Protein AF-A0A370DXW9-F1 (afdb_monomer)

InterPro domains:
  IPR027396 DsrEFH-like [G3DSA:3.40.1260.10] (15-146)
  IPR027396 DsrEFH-like [SSF75169] (62-139)
  IPR032836 DsrE2-like family [PF13686] (21-145)

Nearest PDB structures (foldseek):
  3pnx-assembly2_E  TM=8.900E-01  e=2.753E-03  Syntrophomonas wolfei subsp. wolfei str. Goettingen G311
  2qs7-assembly2_D  TM=7.115E-01  e=3.193E-02  Saccharolobus solfataricus P2
  1l1s-assembly1_A  TM=6.918E-01  e=1.943E-01  Methanothermobacter thermautotrophicus
  8uja-assembly1_A  TM=7.351E-01  e=4.794E-01  Sulfurisphaera tokodaii str. 7
  2pd2-assembly1_A  TM=7.363E-01  e=6.205E-01  Sulfurisphaera tokodaii str. 7

Radius of gyration: 18.38 Å; Cα contacts (8 Å, |Δi|>4): 144; chains: 1; bounding box: 37×38×49 Å

Solvent-accessible surface area (backbone atoms only — not comparable to full-atom values): 8955 Å² total; per-residue (Å²): 145,81,74,87,78,80,56,60,62,63,50,53,60,30,99,49,93,76,63,42,60,44,7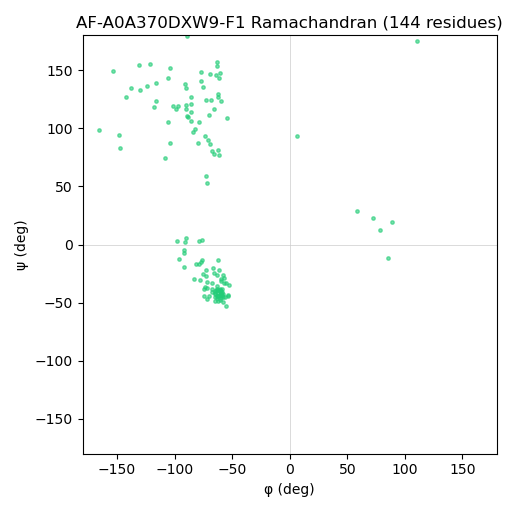6,50,28,66,72,74,85,82,71,44,64,60,79,88,39,66,81,54,79,43,51,48,70,64,76,60,69,80,58,32,69,44,70,49,74,64,54,64,70,55,58,74,68,40,87,61,41,38,61,50,49,29,50,38,50,52,49,42,35,50,77,70,72,46,77,55,69,72,54,51,53,49,52,42,47,74,76,59,36,51,36,58,43,55,38,66,60,44,64,72,70,64,62,63,74,84,51,35,46,87,74,55,73,43,74,39,51,71,69,60,50,51,61,51,51,74,74,42,96,73,84,75,79,85

Foldseek 3Di:
DDDPPPAPAPPQPAPPPPARVLLQFPDRPHWDQCLSPLQPQQAAQDDDPVRRPDRDSDDPVCSVPDPCSRVVSRVRVVSNCVVVVHDDSNVVSVVCLVVPHAYEAAQVVCVVVVDDPNRGDPSHPYHDHPVVVVVVVVVDPDDDHD

Organism: NCBI:txid2200907

Mean predicted aligned error: 8.89 Å

pLDDT: mean 76.49, std 17.25, range [23.09, 91.5]

Sequence (146 aa):
MEHEVSIASLWLQGCGFFGAYGLLKKRLDLQLSGMGNPAMPMKMSYGPEWFREIEWKVPNLVMANVPGFESMATTMMSKTLADKGVAPVSELRKICIEEGARLIACQMTFDLFGWPKSDFIDEISEWAGAATYLAIAQNSKVNLFM

Structure (mmCIF, N/CA/C/O backbone):
data_AF-A0A370DXW9-F1
#
_entry.id   AF-A0A370DXW9-F1
#
loop_
_atom_site.group_PDB
_atom_site.id
_atom_site.type_symbol
_atom_site.label_atom_id
_atom_site.label_alt_id
_atom_site.label_comp_id
_atom_site.label_asym_id
_atom_site.label_entity_id
_atom_site.label_seq_id
_atom_site.pdbx_PDB_ins_code
_atom_site.Cartn_x
_atom_site.Cartn_y
_atom_site.Cartn_z
_atom_site.occupancy
_atom_site.B_iso_or_equiv
_atom_site.auth_seq_id
_atom_site.auth_comp_id
_atom_site.auth_asym_id
_atom_site.auth_atom_id
_atom_site.pdbx_PDB_model_num
ATOM 1 N N . MET A 1 1 ? -12.375 -22.635 23.217 1.00 38.09 1 MET A N 1
ATOM 2 C CA . MET A 1 1 ? -11.053 -22.933 22.627 1.00 38.09 1 MET A CA 1
ATOM 3 C C . MET A 1 1 ? -11.258 -23.388 21.186 1.00 38.09 1 MET A C 1
ATOM 5 O O . MET A 1 1 ? -10.838 -24.465 20.831 1.00 38.09 1 MET A O 1
ATOM 9 N N . GLU A 1 2 ? -11.955 -22.577 20.394 1.00 32.69 2 GLU A N 1
ATOM 10 C CA . GLU A 1 2 ? -12.242 -22.697 18.954 1.00 32.69 2 GLU A CA 1
ATOM 11 C C . GLU A 1 2 ? -12.749 -21.272 18.668 1.00 32.69 2 GLU A C 1
ATOM 13 O O . GLU A 1 2 ? -13.726 -20.852 19.274 1.00 32.69 2 GLU A O 1
ATOM 18 N N . HIS A 1 3 ? -11.984 -20.330 18.138 1.00 35.88 3 HIS A N 1
ATOM 19 C CA . HIS A 1 3 ? -11.369 -20.296 16.830 1.00 35.88 3 HIS A CA 1
ATOM 20 C C . HIS A 1 3 ? -9.982 -19.671 16.968 1.00 35.88 3 HIS A C 1
ATOM 22 O O . HIS A 1 3 ? -9.835 -18.590 17.545 1.00 35.88 3 HIS A O 1
ATOM 28 N N . GLU A 1 4 ? -8.961 -20.361 16.466 1.00 35.41 4 GLU A N 1
ATOM 29 C CA . GLU A 1 4 ? -7.648 -19.768 16.269 1.00 35.41 4 GLU A CA 1
ATOM 30 C C . GLU A 1 4 ? -7.799 -18.518 15.412 1.00 35.41 4 GLU A C 1
ATOM 32 O O . GLU A 1 4 ? -8.093 -18.564 14.221 1.00 35.41 4 GLU A O 1
ATOM 37 N N . VAL A 1 5 ? -7.609 -17.392 16.081 1.00 38.59 5 VAL A N 1
ATOM 38 C CA . VAL A 1 5 ? -7.456 -16.059 15.535 1.00 38.59 5 VAL A CA 1
ATOM 39 C C . VAL A 1 5 ? -6.210 -16.061 14.635 1.00 38.59 5 VAL A C 1
ATOM 41 O O . VAL A 1 5 ? -5.148 -15.571 15.002 1.00 38.59 5 VAL A O 1
A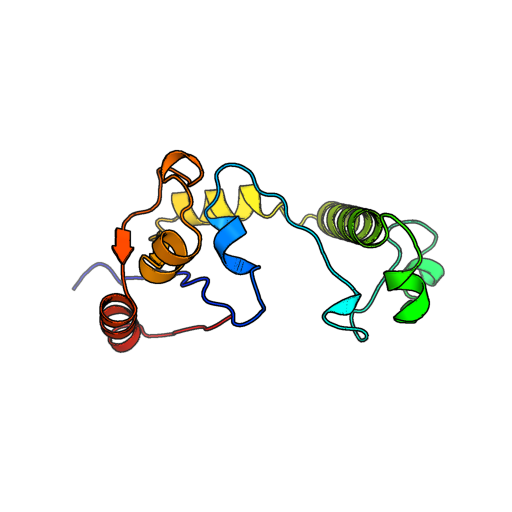TOM 44 N N . SER A 1 6 ? -6.337 -16.610 13.424 1.00 31.09 6 SER A N 1
ATOM 45 C CA . SER A 1 6 ? -5.500 -16.273 12.267 1.00 31.09 6 SER A CA 1
AT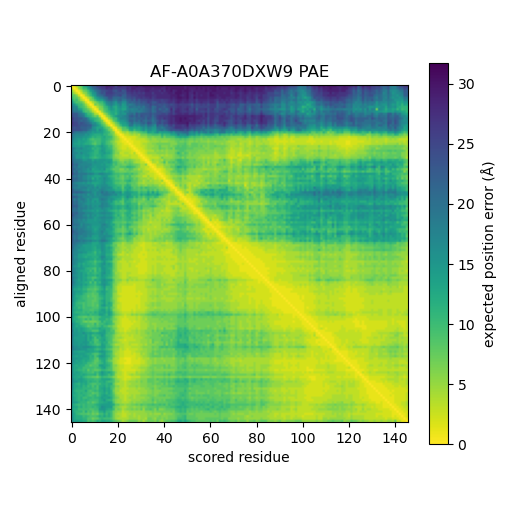OM 46 C C . SER A 1 6 ? -5.896 -14.876 11.780 1.00 31.09 6 SER A C 1
ATOM 48 O O . SER A 1 6 ? -6.259 -14.666 10.627 1.00 31.09 6 SER A O 1
ATOM 50 N N . ILE A 1 7 ? -5.907 -13.898 12.686 1.00 36.72 7 ILE A N 1
ATOM 51 C CA . ILE A 1 7 ? -6.134 -12.507 12.322 1.00 36.72 7 ILE A CA 1
ATOM 52 C C . ILE A 1 7 ? -4.769 -12.002 11.895 1.00 36.72 7 ILE A C 1
ATOM 54 O O . ILE A 1 7 ? -3.949 -11.618 12.725 1.00 36.72 7 ILE A O 1
ATOM 58 N N . ALA A 1 8 ? -4.526 -12.010 10.586 1.00 36.50 8 ALA A N 1
ATOM 59 C CA . ALA A 1 8 ? -3.567 -11.099 9.993 1.00 36.50 8 ALA A CA 1
ATOM 60 C C . ALA A 1 8 ? -4.097 -9.681 10.246 1.00 36.50 8 ALA A C 1
ATOM 62 O O . ALA A 1 8 ? -4.780 -9.087 9.415 1.00 36.50 8 ALA A O 1
ATOM 63 N N . SER A 1 9 ? -3.853 -9.148 11.443 1.00 38.25 9 SER A N 1
ATOM 64 C CA . SER A 1 9 ? -3.975 -7.723 11.698 1.00 38.25 9 SER A CA 1
ATOM 65 C C . SER A 1 9 ? -2.827 -7.083 10.936 1.00 38.25 9 SER A C 1
ATOM 67 O O . SER A 1 9 ? -1.727 -6.934 11.463 1.00 38.25 9 SER A O 1
ATOM 69 N N . LEU A 1 10 ? -3.068 -6.791 9.658 1.00 42.62 10 LEU A N 1
ATOM 70 C CA . LEU A 1 10 ? -2.187 -5.993 8.821 1.00 42.62 10 LEU A CA 1
ATOM 71 C C . LEU A 1 10 ? -2.211 -4.570 9.375 1.00 42.62 10 LEU A C 1
ATOM 73 O O . LEU A 1 10 ? -2.930 -3.693 8.900 1.00 42.62 10 LEU A O 1
ATOM 77 N N . TRP A 1 11 ? -1.428 -4.359 10.430 1.00 42.50 11 TRP A N 1
ATOM 78 C CA . TRP A 1 11 ? -1.003 -3.034 10.830 1.00 42.50 11 TRP A CA 1
ATOM 79 C C . TRP A 1 11 ? -0.013 -2.561 9.782 1.00 42.50 11 TRP A C 1
ATOM 81 O O . TRP A 1 11 ? 1.189 -2.787 9.854 1.00 42.50 11 TRP A O 1
ATOM 91 N N . LEU A 1 12 ? -0.568 -1.910 8.770 1.00 41.72 12 LEU A N 1
ATOM 92 C CA . LEU A 1 12 ? 0.142 -1.163 7.747 1.00 41.72 12 LEU A CA 1
ATOM 93 C C . LEU A 1 12 ? 0.694 0.138 8.356 1.00 41.72 12 LEU A C 1
ATOM 95 O O . LEU A 1 12 ? 0.350 1.244 7.946 1.00 41.72 12 LEU A O 1
ATOM 99 N N . GLN A 1 13 ? 1.525 -0.000 9.388 1.00 31.30 13 GLN A N 1
ATOM 100 C CA . GLN A 1 13 ? 2.441 1.035 9.837 1.00 31.30 13 GLN A CA 1
ATOM 101 C C . GLN A 1 13 ? 3.826 0.634 9.354 1.00 31.30 13 GLN A C 1
ATOM 103 O O . GLN A 1 13 ? 4.572 -0.031 10.057 1.00 31.30 13 GLN A O 1
ATOM 108 N N . GLY A 1 14 ? 4.144 1.045 8.135 1.00 27.70 14 GLY A N 1
ATOM 109 C CA . GLY A 1 14 ? 5.507 1.072 7.639 1.00 27.70 14 GLY A CA 1
ATOM 110 C C . GLY A 1 14 ? 6.053 2.466 7.805 1.00 27.70 14 GLY A C 1
ATOM 111 O O . GLY A 1 14 ? 5.524 3.419 7.224 1.00 27.70 14 GLY A O 1
ATOM 112 N N . CYS A 1 15 ? 7.120 2.600 8.589 1.00 23.09 15 CYS A N 1
ATOM 113 C CA . CYS A 1 15 ? 7.998 3.763 8.541 1.00 23.09 15 CYS A CA 1
ATOM 114 C C . CYS A 1 15 ? 8.718 3.794 7.185 1.00 23.09 15 CYS A C 1
ATOM 116 O O . CYS A 1 15 ? 9.888 3.458 7.054 1.00 23.09 15 CYS A O 1
ATOM 118 N N . GLY A 1 16 ? 7.978 4.238 6.181 1.00 24.97 16 GLY A N 1
ATOM 119 C CA . GLY A 1 16 ? 8.434 4.739 4.902 1.00 24.97 16 GLY A CA 1
ATOM 120 C C . GLY A 1 16 ? 7.416 5.798 4.521 1.00 24.97 16 GLY A C 1
ATOM 121 O O . GLY A 1 16 ? 6.412 5.477 3.896 1.00 24.97 16 GLY A O 1
ATOM 122 N N . PHE A 1 17 ? 7.606 7.005 5.063 1.00 28.03 17 PHE A N 1
ATOM 123 C CA . PHE A 1 17 ? 6.926 8.263 4.725 1.00 28.03 17 PHE A CA 1
ATOM 124 C C . PHE A 1 17 ? 5.765 8.072 3.707 1.00 28.03 17 PHE A C 1
ATOM 126 O O . PHE A 1 17 ? 5.998 8.057 2.505 1.00 28.03 17 PHE A O 1
ATOM 133 N N . PHE A 1 18 ? 4.526 7.897 4.196 1.00 31.62 18 PHE A N 1
ATOM 134 C CA . PHE A 1 18 ? 3.243 7.855 3.448 1.00 31.62 18 PHE A CA 1
ATOM 135 C C . PHE A 1 18 ? 2.719 6.547 2.800 1.00 31.62 18 PHE A C 1
ATOM 137 O O . PHE A 1 18 ? 1.537 6.518 2.451 1.00 31.62 18 PHE A O 1
ATOM 144 N N . GLY A 1 19 ? 3.474 5.450 2.676 1.00 40.22 19 GLY A N 1
ATOM 145 C CA . GLY A 1 19 ? 3.087 4.352 1.758 1.00 40.22 19 GLY A CA 1
ATOM 146 C C . GLY A 1 19 ? 1.884 3.465 2.141 1.00 40.22 19 GLY A C 1
ATOM 147 O O . GLY A 1 19 ? 1.099 3.069 1.281 1.00 40.22 19 GLY A O 1
ATOM 148 N N . ALA A 1 20 ? 1.703 3.140 3.421 1.00 52.50 20 ALA A N 1
ATOM 149 C CA . ALA A 1 20 ? 0.847 2.013 3.814 1.00 52.50 20 ALA A CA 1
ATOM 150 C C . ALA A 1 20 ? -0.635 2.394 4.083 1.00 52.50 20 ALA A C 1
ATOM 152 O O . ALA A 1 20 ? -1.533 1.561 3.968 1.00 52.50 20 ALA A O 1
ATOM 153 N N . TYR A 1 21 ? -0.928 3.680 4.328 1.00 59.59 21 TYR A N 1
ATOM 154 C CA . TYR A 1 21 ? -2.298 4.202 4.504 1.00 59.59 21 TYR A CA 1
ATOM 155 C C . TYR A 1 21 ? -3.095 4.264 3.203 1.00 59.59 21 TYR A C 1
ATOM 157 O O . TYR A 1 21 ? -4.325 4.178 3.225 1.00 59.59 21 TYR A O 1
ATOM 165 N N . GLY A 1 22 ? -2.400 4.401 2.068 1.00 65.75 22 GLY A N 1
ATOM 166 C CA . GLY A 1 22 ? -3.025 4.390 0.748 1.00 65.75 22 GLY A CA 1
ATOM 167 C C . GLY A 1 22 ? -3.855 3.128 0.532 1.00 65.75 22 GLY A C 1
ATOM 168 O O . GLY A 1 22 ? -4.933 3.205 -0.042 1.00 65.75 22 GLY A O 1
ATOM 169 N N . LEU A 1 23 ? -3.430 1.995 1.101 1.00 77.56 23 LEU A N 1
ATOM 170 C CA . LEU A 1 23 ? -4.128 0.715 0.997 1.00 77.56 23 LEU A CA 1
ATOM 171 C C . LEU A 1 23 ? -5.490 0.686 1.694 1.00 77.56 23 LEU A C 1
ATOM 173 O O . LEU A 1 23 ? -6.317 -0.147 1.337 1.00 77.56 23 LEU A O 1
ATOM 177 N N . LEU A 1 24 ? -5.763 1.588 2.638 1.00 85.81 24 LEU A N 1
ATOM 178 C CA . LEU A 1 24 ? -7.075 1.700 3.280 1.00 85.81 24 LEU A CA 1
ATOM 179 C C . LEU A 1 24 ? -8.001 2.699 2.567 1.00 85.81 24 LEU A C 1
ATOM 181 O O . LEU A 1 24 ? -9.184 2.771 2.897 1.00 85.81 24 LEU A O 1
ATOM 185 N N . LYS A 1 25 ? -7.509 3.451 1.573 1.00 87.12 25 LYS A N 1
ATOM 186 C CA . LYS A 1 25 ? -8.339 4.375 0.788 1.00 87.12 25 LYS A CA 1
ATOM 187 C C . LYS A 1 25 ? -9.195 3.642 -0.245 1.00 87.12 25 LYS A C 1
ATOM 189 O O . LYS A 1 25 ? -8.783 2.634 -0.823 1.00 87.12 25 LYS A O 1
ATOM 194 N N . LYS A 1 26 ? -10.379 4.184 -0.545 1.00 88.75 26 LYS A N 1
ATOM 195 C CA . LYS A 1 26 ? -11.262 3.696 -1.620 1.00 88.75 26 LYS A CA 1
ATOM 196 C C . LYS A 1 26 ? -10.568 3.770 -2.980 1.00 88.75 26 LYS A C 1
ATOM 198 O O . LYS A 1 26 ? -10.635 2.820 -3.756 1.00 88.75 26 LYS A O 1
ATOM 203 N N . ARG A 1 27 ? -9.863 4.875 -3.247 1.00 85.69 27 ARG A N 1
ATOM 204 C CA . ARG A 1 27 ? -9.032 5.054 -4.446 1.00 85.69 27 ARG A CA 1
ATOM 205 C C . ARG A 1 27 ? -7.569 4.768 -4.117 1.00 85.69 27 ARG A C 1
ATOM 207 O O . ARG A 1 27 ? -6.971 5.482 -3.317 1.00 85.69 27 ARG A O 1
ATOM 214 N N . LEU A 1 28 ? -7.021 3.731 -4.746 1.00 83.69 28 LEU A N 1
ATOM 215 C CA . LEU A 1 28 ? -5.612 3.359 -4.649 1.00 83.69 28 LEU A CA 1
ATOM 216 C C . LEU A 1 28 ? -4.817 4.107 -5.726 1.00 83.69 28 LEU A C 1
ATOM 218 O O . LEU A 1 28 ? -4.955 3.796 -6.905 1.00 83.69 28 LEU A O 1
ATOM 222 N N . ASP A 1 29 ? -3.997 5.072 -5.317 1.00 81.75 29 ASP A N 1
ATOM 223 C CA . ASP A 1 29 ? -3.008 5.733 -6.179 1.00 81.75 29 ASP A CA 1
ATOM 224 C C . ASP A 1 29 ? -1.607 5.273 -5.759 1.00 81.75 29 ASP A C 1
ATOM 226 O O . ASP A 1 29 ? -0.897 5.938 -5.006 1.00 81.75 29 ASP A O 1
ATOM 230 N N . LEU A 1 30 ? -1.281 4.032 -6.127 1.00 83.44 30 LEU A N 1
ATOM 231 C CA . LEU A 1 30 ? -0.028 3.386 -5.749 1.00 83.44 30 LEU A CA 1
ATOM 232 C C . LEU A 1 30 ? 1.022 3.681 -6.813 1.00 83.44 30 LEU A C 1
ATOM 234 O O . LEU A 1 30 ? 0.887 3.240 -7.953 1.00 83.44 30 LEU A O 1
ATOM 238 N N . GLN A 1 31 ? 2.077 4.389 -6.420 1.00 82.25 31 GLN A N 1
ATOM 239 C CA . GLN A 1 31 ? 3.226 4.651 -7.275 1.00 82.25 31 GLN A CA 1
ATOM 240 C C . GLN A 1 31 ? 4.483 4.007 -6.702 1.00 82.25 31 GLN A C 1
ATOM 242 O O . GLN A 1 31 ? 4.737 4.026 -5.498 1.00 82.25 31 GLN A O 1
ATOM 247 N N . LEU A 1 32 ? 5.272 3.427 -7.596 1.00 80.62 32 LEU A N 1
ATOM 248 C CA . LEU A 1 32 ? 6.598 2.916 -7.314 1.00 80.62 32 LEU A CA 1
ATOM 249 C C . LEU A 1 32 ? 7.589 4.070 -7.466 1.00 80.62 32 LEU A C 1
ATOM 251 O O . LEU A 1 32 ? 7.683 4.631 -8.556 1.00 80.62 32 LEU A O 1
ATOM 255 N N . SER A 1 33 ? 8.325 4.390 -6.396 1.00 79.44 33 SER A N 1
ATOM 256 C CA . SER A 1 33 ? 9.440 5.334 -6.476 1.00 79.44 33 SER A CA 1
ATOM 257 C C . SER A 1 33 ? 10.787 4.625 -6.522 1.00 79.44 33 SER A C 1
ATOM 259 O O . SER A 1 33 ? 11.165 3.944 -5.566 1.00 79.44 33 SER A O 1
ATOM 261 N N . GLY A 1 34 ? 11.536 4.825 -7.607 1.00 74.19 34 GLY A N 1
ATOM 262 C CA . GLY A 1 34 ? 12.922 4.353 -7.717 1.00 74.19 34 GLY A CA 1
ATOM 263 C C . GLY A 1 34 ? 13.905 5.163 -6.860 1.00 74.19 34 GLY A C 1
ATOM 264 O O . GLY A 1 34 ? 14.960 4.660 -6.477 1.00 74.19 34 GLY A O 1
ATOM 265 N N . MET A 1 35 ? 13.553 6.401 -6.494 1.00 77.12 35 MET A N 1
ATOM 266 C CA . MET A 1 35 ? 14.411 7.268 -5.674 1.00 77.12 35 MET A CA 1
ATOM 267 C C . MET A 1 35 ? 14.509 6.823 -4.213 1.00 77.12 35 MET A C 1
ATOM 269 O O . MET A 1 35 ? 15.553 7.009 -3.588 1.00 77.12 35 MET A O 1
ATOM 273 N N . GLY A 1 36 ? 13.444 6.225 -3.667 1.00 72.56 36 GLY A N 1
ATOM 274 C CA . GLY A 1 36 ? 13.431 5.726 -2.288 1.00 72.56 36 GLY A CA 1
ATOM 275 C C . GLY A 1 36 ? 14.401 4.563 -2.057 1.00 72.56 36 GLY A C 1
ATOM 276 O O . GLY A 1 36 ? 14.859 4.355 -0.936 1.00 72.56 36 GLY A O 1
ATOM 277 N N . ASN A 1 37 ? 14.747 3.828 -3.120 1.00 78.81 37 ASN A N 1
ATOM 278 C CA . ASN A 1 37 ? 15.736 2.760 -3.089 1.00 78.81 37 ASN A CA 1
ATOM 279 C C . ASN A 1 37 ? 16.475 2.664 -4.440 1.00 78.81 37 ASN A C 1
ATOM 281 O O . ASN A 1 37 ? 16.031 1.933 -5.326 1.00 78.81 37 ASN A O 1
ATOM 285 N N . PRO A 1 38 ? 17.644 3.317 -4.589 1.00 74.00 38 PRO A N 1
ATOM 286 C CA . PRO A 1 38 ? 18.440 3.269 -5.822 1.00 74.00 38 PRO A CA 1
ATOM 287 C C . PRO A 1 38 ? 18.957 1.870 -6.201 1.00 74.00 38 PRO A C 1
ATOM 289 O O . PRO A 1 38 ? 19.447 1.674 -7.312 1.00 74.00 38 PRO A O 1
ATOM 292 N N . ALA A 1 39 ? 18.884 0.898 -5.285 1.00 75.19 39 ALA A N 1
ATOM 293 C CA . ALA A 1 39 ? 19.221 -0.499 -5.546 1.00 75.19 39 ALA A CA 1
ATOM 294 C C . ALA A 1 39 ? 18.015 -1.324 -6.031 1.00 75.19 39 ALA A C 1
ATOM 296 O O . ALA A 1 39 ? 18.132 -2.541 -6.177 1.00 75.19 39 ALA A O 1
ATOM 297 N N . MET A 1 40 ? 16.861 -0.693 -6.270 1.00 79.88 40 MET A N 1
ATOM 298 C CA . MET A 1 40 ? 15.689 -1.370 -6.810 1.00 79.88 40 MET A CA 1
ATOM 299 C C . MET A 1 40 ? 16.029 -1.987 -8.180 1.00 79.88 40 MET A C 1
ATOM 301 O O . MET A 1 40 ? 16.464 -1.268 -9.085 1.00 79.88 40 MET A O 1
ATOM 305 N N . PRO A 1 41 ? 15.841 -3.308 -8.359 1.00 73.19 41 PRO A N 1
ATOM 306 C CA . PRO A 1 41 ? 16.156 -3.975 -9.612 1.00 73.19 41 PRO A CA 1
ATOM 307 C C . PRO A 1 41 ? 15.104 -3.607 -10.660 1.00 73.19 41 PRO A C 1
ATOM 309 O O . PRO A 1 41 ? 14.046 -4.227 -10.764 1.00 73.19 41 PRO A O 1
ATOM 312 N N . MET A 1 42 ? 15.391 -2.570 -11.441 1.00 78.88 42 MET A N 1
ATOM 313 C CA . MET A 1 42 ? 14.536 -2.150 -12.545 1.00 78.88 42 MET A CA 1
ATOM 314 C C . MET A 1 42 ? 14.784 -3.076 -13.735 1.00 78.88 42 MET A C 1
ATOM 316 O O . MET A 1 42 ? 15.824 -3.002 -14.391 1.00 78.88 42 MET A O 1
ATOM 320 N N . LYS A 1 43 ? 13.830 -3.971 -13.994 1.00 81.62 43 LYS A N 1
ATOM 321 C CA . LYS A 1 43 ? 13.836 -4.872 -15.151 1.00 81.62 43 LYS A CA 1
ATOM 322 C C . LYS A 1 43 ? 12.811 -4.409 -16.175 1.00 81.62 43 LYS A C 1
ATOM 324 O O . LYS A 1 43 ? 11.736 -3.925 -15.821 1.00 81.62 43 LYS A O 1
ATOM 329 N N . MET A 1 44 ? 13.145 -4.562 -17.451 1.00 83.75 44 MET A N 1
ATOM 330 C CA . MET A 1 44 ? 12.228 -4.222 -18.536 1.00 83.75 44 MET A CA 1
ATOM 331 C C . MET A 1 44 ? 11.146 -5.298 -18.664 1.00 83.75 44 MET A C 1
ATOM 333 O O . MET A 1 44 ? 11.437 -6.491 -18.650 1.00 83.75 44 MET A O 1
ATOM 337 N N . SER A 1 45 ? 9.890 -4.881 -18.822 1.00 78.06 45 SER A N 1
ATOM 338 C CA . SER A 1 45 ? 8.747 -5.795 -18.984 1.00 78.06 45 SER A CA 1
ATOM 339 C C . SER A 1 45 ? 8.584 -6.311 -20.422 1.00 78.06 45 SER A C 1
ATOM 341 O O . SER A 1 45 ? 7.924 -7.318 -20.679 1.00 78.06 45 SER A O 1
ATOM 343 N N . TYR A 1 46 ? 9.221 -5.666 -21.397 1.00 81.06 46 TYR A N 1
ATOM 344 C CA . TYR A 1 46 ? 9.128 -5.991 -22.820 1.00 81.06 46 TYR A CA 1
ATOM 345 C C . TYR A 1 46 ? 10.505 -6.317 -23.408 1.00 81.06 46 TYR A C 1
ATOM 347 O O . TYR A 1 46 ? 11.525 -5.865 -22.895 1.00 81.06 46 TYR A O 1
ATOM 355 N N . GLY A 1 47 ? 10.524 -7.098 -24.490 1.00 80.94 47 GLY A N 1
ATOM 356 C CA . GLY A 1 47 ? 11.741 -7.468 -25.215 1.00 80.94 47 GLY A CA 1
ATOM 357 C C . GLY A 1 47 ? 12.138 -8.948 -25.085 1.00 80.94 47 GLY A C 1
ATOM 358 O O . GLY A 1 47 ? 11.476 -9.710 -24.376 1.00 80.94 47 GLY A O 1
ATOM 359 N N . PRO A 1 48 ? 13.189 -9.367 -25.814 1.00 83.44 48 PRO A N 1
ATOM 360 C CA . PRO A 1 48 ? 13.754 -10.715 -25.736 1.00 83.44 48 PRO A CA 1
ATOM 361 C C . PRO A 1 48 ? 14.328 -11.003 -24.338 1.00 83.44 48 PRO A C 1
ATOM 363 O O . PRO A 1 48 ? 14.668 -10.081 -23.600 1.00 83.44 48 PRO A O 1
ATOM 366 N N . GLU A 1 49 ? 14.437 -12.280 -23.968 1.00 79.25 49 GLU A N 1
ATOM 367 C CA . GLU A 1 49 ? 14.780 -12.727 -22.604 1.00 79.25 49 GLU A CA 1
ATOM 368 C C . GLU A 1 49 ? 16.075 -12.096 -22.070 1.00 79.25 49 GLU A C 1
ATOM 370 O O . GLU A 1 49 ? 16.070 -11.504 -20.992 1.00 79.25 49 GLU A O 1
ATOM 375 N N . TRP A 1 50 ? 17.121 -12.048 -22.898 1.00 82.62 50 TRP A N 1
ATOM 376 C CA . TRP A 1 50 ? 18.393 -11.398 -22.563 1.00 82.62 50 TRP A CA 1
ATOM 377 C C . TRP A 1 50 ? 18.260 -9.909 -22.192 1.00 82.62 50 TRP A C 1
ATOM 379 O O . TRP A 1 50 ? 19.059 -9.399 -21.417 1.00 82.62 50 TRP A O 1
ATOM 389 N N . PHE A 1 51 ? 17.265 -9.192 -22.729 1.00 82.44 51 PHE A N 1
ATOM 390 C CA . PHE A 1 51 ? 17.044 -7.766 -22.455 1.00 82.44 51 PHE A CA 1
ATOM 391 C C . PHE A 1 51 ? 16.263 -7.542 -21.152 1.00 82.44 51 PHE A C 1
ATOM 393 O O . PHE A 1 51 ? 16.461 -6.541 -20.462 1.00 82.44 51 PHE A O 1
ATOM 400 N N . ARG A 1 52 ? 15.395 -8.494 -20.791 1.00 80.06 52 ARG A N 1
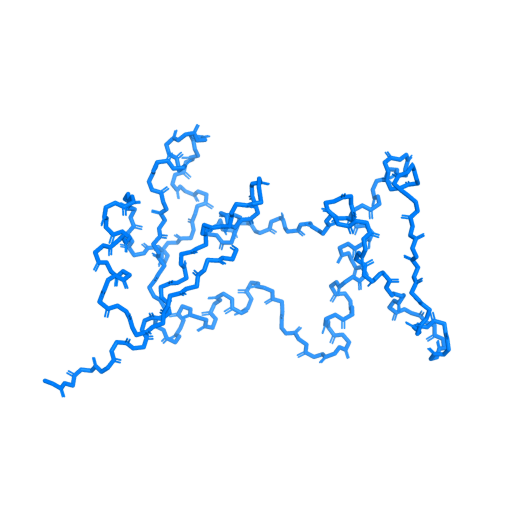ATOM 401 C CA . ARG A 1 52 ? 14.614 -8.485 -19.543 1.00 80.06 52 ARG A CA 1
ATOM 402 C C . ARG A 1 52 ? 15.459 -8.838 -18.319 1.00 80.06 52 ARG A C 1
ATOM 404 O O . ARG A 1 52 ? 15.119 -8.444 -17.205 1.00 80.06 52 ARG A O 1
ATOM 411 N N . GLU A 1 53 ? 16.547 -9.576 -18.519 1.00 79.00 53 GLU A N 1
ATOM 412 C CA . GLU A 1 53 ? 17.466 -9.983 -17.453 1.00 79.00 53 GLU A CA 1
ATOM 413 C C . GLU A 1 53 ? 18.440 -8.882 -17.020 1.00 79.00 53 GLU A C 1
ATOM 415 O O . GLU A 1 53 ? 19.000 -8.962 -15.927 1.00 79.00 53 GLU A O 1
ATOM 420 N N . ILE A 1 54 ? 18.607 -7.829 -17.826 1.00 82.38 54 ILE A N 1
ATOM 421 C CA . ILE A 1 54 ? 19.470 -6.694 -17.489 1.00 82.38 54 ILE A CA 1
ATOM 422 C C . ILE A 1 54 ? 18.861 -5.912 -16.321 1.00 82.38 54 ILE A C 1
ATOM 424 O O . ILE A 1 54 ? 17.727 -5.434 -16.388 1.00 82.38 54 ILE A O 1
ATOM 428 N N . GLU A 1 55 ? 19.646 -5.743 -15.258 1.00 80.19 55 GLU A N 1
ATOM 429 C CA . GLU A 1 55 ? 19.303 -4.883 -14.128 1.00 80.19 55 GLU A CA 1
ATOM 430 C C . GLU A 1 55 ? 19.729 -3.442 -14.413 1.00 80.19 55 GLU A C 1
ATOM 432 O O . GLU A 1 55 ? 20.912 -3.090 -14.372 1.00 80.19 55 GLU A O 1
ATOM 437 N N . TRP A 1 56 ? 18.750 -2.587 -14.700 1.00 77.94 56 TRP A N 1
ATOM 438 C CA . TRP A 1 56 ? 18.992 -1.191 -15.033 1.00 77.94 56 TRP A CA 1
ATOM 439 C C . TRP A 1 56 ? 19.164 -0.365 -13.760 1.00 77.94 56 TRP A C 1
ATOM 441 O O . TRP A 1 56 ? 18.197 0.053 -13.128 1.00 77.94 56 TRP A O 1
ATOM 451 N N . LYS A 1 57 ? 20.411 -0.081 -13.384 1.00 77.38 57 LYS A N 1
ATOM 452 C CA . LYS A 1 57 ? 20.709 0.862 -12.297 1.00 77.38 57 LYS A CA 1
ATOM 453 C C . LYS A 1 57 ? 20.592 2.290 -12.816 1.00 77.38 57 LYS A C 1
ATOM 455 O O . LYS A 1 57 ? 21.565 2.865 -13.301 1.00 77.38 57 LYS A O 1
ATOM 460 N N . VAL A 1 58 ? 19.381 2.840 -12.763 1.00 80.94 58 VAL A N 1
ATOM 461 C CA . VAL A 1 58 ? 19.120 4.213 -13.205 1.00 80.94 58 VAL A CA 1
ATOM 462 C C . VAL A 1 58 ? 19.709 5.193 -12.181 1.00 80.94 58 VAL A C 1
ATOM 464 O O . VAL A 1 58 ? 19.361 5.117 -11.005 1.00 80.94 58 VAL A O 1
ATOM 467 N N . PRO A 1 59 ? 20.594 6.124 -12.583 1.00 81.69 59 PRO A N 1
ATOM 468 C CA . PRO A 1 59 ? 21.121 7.125 -11.663 1.00 81.69 59 PRO A CA 1
ATOM 469 C C . PRO A 1 59 ? 20.010 8.017 -11.101 1.00 81.69 59 PRO A C 1
ATOM 471 O O . PRO A 1 59 ? 19.120 8.438 -11.842 1.00 81.69 59 PRO A O 1
ATOM 474 N N . ASN A 1 60 ? 20.115 8.408 -9.827 1.00 82.94 60 ASN A N 1
ATOM 475 C CA . ASN A 1 60 ? 19.143 9.300 -9.174 1.00 82.94 60 ASN A CA 1
ATOM 476 C C . ASN A 1 60 ? 18.899 10.600 -9.953 1.00 82.94 60 ASN A C 1
ATOM 478 O O . ASN A 1 60 ? 17.775 11.087 -10.002 1.00 82.94 60 ASN A O 1
ATOM 482 N N . LEU A 1 61 ? 19.936 11.138 -10.606 1.00 82.94 61 LEU A N 1
ATOM 483 C CA . LEU A 1 61 ? 19.813 12.332 -11.439 1.00 82.94 61 LEU A CA 1
ATOM 484 C C . LEU A 1 61 ? 18.819 12.126 -12.591 1.00 82.94 61 LEU A C 1
ATOM 486 O O . LEU A 1 61 ? 18.037 13.022 -12.885 1.00 82.94 61 LEU A O 1
ATOM 490 N N . VAL A 1 62 ? 18.817 10.950 -13.218 1.00 82.19 62 VAL A N 1
ATOM 491 C CA . VAL A 1 62 ? 17.882 10.625 -14.303 1.00 82.19 62 VAL A CA 1
ATOM 492 C C . VAL A 1 62 ? 16.470 10.464 -13.747 1.00 82.19 62 VAL A C 1
ATOM 494 O O . VAL A 1 62 ? 15.538 11.038 -14.299 1.00 82.19 62 VAL A O 1
ATOM 497 N N . MET A 1 63 ? 16.314 9.763 -12.620 1.00 81.50 63 MET A N 1
ATOM 498 C CA . MET A 1 63 ? 15.002 9.565 -11.987 1.00 81.50 63 MET A CA 1
ATOM 499 C C . MET A 1 63 ? 14.342 10.889 -11.582 1.00 81.50 63 MET A C 1
ATOM 501 O O . MET A 1 63 ? 13.142 11.059 -11.768 1.00 81.50 63 MET A O 1
ATOM 505 N N . ALA A 1 64 ? 15.130 11.848 -11.087 1.00 81.50 64 ALA A N 1
ATOM 506 C CA . ALA A 1 64 ? 14.630 13.152 -10.656 1.00 81.50 64 ALA A CA 1
ATOM 507 C C . ALA A 1 64 ? 14.342 14.124 -11.814 1.00 81.50 64 ALA A C 1
ATOM 509 O O . ALA A 1 64 ? 13.471 14.980 -11.690 1.00 81.50 64 ALA A O 1
ATOM 510 N N . ASN A 1 65 ? 15.081 14.027 -12.926 1.00 84.44 65 ASN A N 1
ATOM 511 C CA . ASN A 1 65 ? 14.971 14.984 -14.035 1.00 84.44 65 ASN A CA 1
ATOM 512 C C . ASN A 1 65 ? 14.049 14.519 -15.166 1.00 84.44 65 ASN A C 1
ATOM 514 O O . ASN A 1 65 ? 13.715 15.329 -16.026 1.00 84.44 65 ASN A O 1
ATOM 518 N N . VAL A 1 66 ? 13.640 13.247 -15.195 1.00 85.62 66 VAL A N 1
ATOM 519 C CA . VAL A 1 66 ? 12.691 12.732 -16.191 1.00 85.62 66 VAL A CA 1
ATOM 520 C C . VAL A 1 66 ? 11.260 12.895 -15.663 1.00 85.62 66 VAL A C 1
ATOM 522 O O . VAL A 1 66 ? 10.866 12.186 -14.732 1.00 85.62 66 VAL A O 1
ATOM 525 N N . PRO A 1 67 ? 10.440 13.789 -16.251 1.00 83.75 67 PRO A N 1
ATOM 526 C CA . PRO A 1 67 ? 9.056 13.952 -15.826 1.00 83.75 67 PRO A CA 1
ATOM 527 C C . PRO A 1 67 ? 8.272 12.652 -16.045 1.00 83.75 67 PRO A C 1
ATOM 529 O O . PRO A 1 67 ? 8.296 12.083 -17.135 1.00 83.75 67 PRO A O 1
ATOM 532 N N . GLY A 1 68 ? 7.569 12.179 -15.014 1.00 83.81 68 GLY A N 1
ATOM 533 C CA . GLY A 1 68 ? 6.747 10.965 -15.098 1.00 83.81 68 GLY A CA 1
ATOM 534 C C . GLY A 1 68 ? 7.520 9.644 -15.011 1.00 83.81 68 GLY A C 1
ATOM 535 O O . GLY A 1 68 ? 6.936 8.593 -15.281 1.00 83.81 68 GLY A O 1
ATOM 536 N N . PHE A 1 69 ? 8.797 9.671 -14.611 1.00 86.12 69 PHE A N 1
ATOM 537 C CA . PHE A 1 69 ? 9.598 8.459 -14.413 1.00 86.12 69 PHE A CA 1
ATOM 538 C C . PHE A 1 69 ? 8.922 7.451 -13.471 1.00 86.12 69 PHE A C 1
ATOM 540 O O . PHE A 1 69 ? 8.842 6.269 -13.796 1.00 86.12 69 PHE A O 1
ATOM 547 N N . GLU A 1 70 ? 8.355 7.918 -12.360 1.00 85.19 70 GLU A N 1
ATOM 548 C CA . GLU A 1 70 ? 7.697 7.052 -11.373 1.00 85.19 70 GLU A CA 1
ATOM 549 C C . GLU A 1 70 ? 6.414 6.412 -11.924 1.00 85.19 70 GLU A C 1
ATOM 551 O O . GLU A 1 70 ? 6.169 5.222 -11.725 1.00 85.19 70 GLU A O 1
ATOM 556 N N . SER A 1 71 ? 5.623 7.142 -12.718 1.00 86.19 71 SER A N 1
ATOM 557 C CA . SER A 1 71 ? 4.450 6.580 -13.406 1.00 86.19 71 SER A CA 1
ATOM 558 C C . SER A 1 71 ? 4.851 5.515 -14.432 1.00 86.19 71 SER A C 1
ATOM 560 O O . SER A 1 71 ? 4.193 4.477 -14.561 1.00 86.19 71 SER A O 1
ATOM 562 N N . MET A 1 72 ? 5.957 5.743 -15.147 1.00 86.81 72 MET A N 1
ATOM 563 C CA . MET A 1 72 ? 6.519 4.772 -16.084 1.00 86.81 72 MET A CA 1
ATOM 564 C C . MET A 1 72 ? 6.998 3.517 -15.345 1.00 86.81 72 MET A C 1
ATOM 566 O O . MET A 1 72 ? 6.627 2.407 -15.726 1.00 86.81 72 MET A O 1
ATOM 570 N N . ALA A 1 73 ? 7.761 3.681 -14.263 1.00 86.88 73 ALA A N 1
ATOM 571 C CA . ALA A 1 73 ? 8.245 2.582 -13.433 1.00 86.88 73 ALA A CA 1
ATOM 572 C C . ALA A 1 73 ? 7.083 1.769 -12.837 1.00 86.88 73 ALA A C 1
ATOM 574 O O . ALA A 1 73 ? 7.066 0.540 -12.927 1.00 86.88 73 ALA A O 1
ATOM 575 N N . THR A 1 74 ? 6.048 2.452 -12.344 1.00 87.69 74 THR A N 1
ATOM 576 C CA . THR A 1 74 ? 4.812 1.841 -11.833 1.00 87.69 74 THR A CA 1
ATOM 577 C C . THR A 1 74 ? 4.101 1.013 -12.900 1.00 87.69 74 THR A C 1
ATOM 579 O O . THR A 1 74 ? 3.681 -0.115 -12.638 1.00 87.69 74 THR A O 1
ATOM 582 N N . THR A 1 75 ? 3.996 1.531 -14.126 1.00 88.12 75 THR A N 1
ATOM 583 C CA . THR A 1 75 ? 3.355 0.818 -15.241 1.00 88.12 75 THR A CA 1
ATOM 584 C C . THR A 1 75 ? 4.167 -0.410 -15.654 1.00 88.12 75 THR A C 1
ATOM 586 O O . THR A 1 75 ? 3.600 -1.478 -15.886 1.00 88.12 75 THR A O 1
ATOM 589 N N . MET A 1 76 ? 5.500 -0.296 -15.702 1.00 88.25 76 MET A N 1
ATOM 590 C CA . MET A 1 76 ? 6.385 -1.423 -16.013 1.00 88.25 76 MET A CA 1
ATOM 591 C C . MET A 1 76 ? 6.292 -2.525 -14.955 1.00 88.25 76 MET A C 1
ATOM 593 O O . MET A 1 76 ? 6.167 -3.698 -15.314 1.00 88.25 76 MET A O 1
ATOM 597 N N . MET A 1 77 ? 6.285 -2.157 -13.672 1.00 88.38 77 MET A N 1
ATOM 598 C CA . MET A 1 77 ? 6.089 -3.096 -12.568 1.00 88.38 77 MET A CA 1
ATOM 599 C C . MET A 1 77 ? 4.708 -3.753 -12.645 1.00 88.38 77 MET A C 1
ATOM 601 O O . MET A 1 77 ? 4.615 -4.975 -12.627 1.00 88.38 77 MET A O 1
ATOM 605 N N . SER A 1 78 ? 3.642 -2.968 -12.823 1.00 87.69 78 SER A N 1
ATOM 606 C CA . SER A 1 78 ? 2.268 -3.483 -12.927 1.00 87.69 78 SER A CA 1
ATOM 607 C C . SER A 1 78 ? 2.112 -4.474 -14.081 1.00 87.69 78 SER A C 1
ATOM 609 O O . SER A 1 78 ? 1.500 -5.527 -13.918 1.00 87.69 78 SER A O 1
ATOM 611 N N . LYS A 1 79 ? 2.727 -4.185 -15.236 1.00 88.94 79 LYS A N 1
ATOM 612 C CA . LYS A 1 79 ? 2.766 -5.115 -16.371 1.00 88.94 79 LYS A CA 1
ATOM 613 C C . LYS A 1 79 ? 3.546 -6.386 -16.033 1.00 88.94 79 LYS A C 1
ATOM 615 O O . LYS A 1 79 ? 3.092 -7.471 -16.359 1.00 88.94 79 LYS A O 1
ATOM 620 N N . THR A 1 80 ? 4.684 -6.261 -15.354 1.00 88.31 80 THR A N 1
ATOM 621 C CA . THR A 1 80 ? 5.501 -7.415 -14.941 1.00 88.31 80 THR A CA 1
ATOM 622 C C . THR A 1 80 ? 4.740 -8.324 -13.979 1.00 88.31 80 THR A C 1
ATOM 624 O O . THR A 1 80 ? 4.784 -9.542 -14.126 1.00 88.31 80 THR A O 1
ATOM 627 N N . LEU A 1 81 ? 4.013 -7.742 -13.021 1.00 89.75 81 LEU A N 1
ATOM 628 C CA . LEU A 1 81 ? 3.142 -8.476 -12.105 1.00 89.75 81 LEU A CA 1
ATOM 629 C C . LEU A 1 81 ? 2.053 -9.231 -12.875 1.00 89.75 81 LEU A C 1
ATOM 631 O O . LEU A 1 81 ? 1.896 -10.433 -12.671 1.00 89.75 81 LEU A O 1
ATOM 635 N N . ALA A 1 82 ? 1.380 -8.565 -13.818 1.00 89.88 82 ALA A N 1
ATOM 636 C CA . ALA A 1 82 ? 0.363 -9.191 -14.660 1.00 89.88 82 ALA A CA 1
ATOM 637 C C . ALA A 1 82 ? 0.934 -10.327 -15.532 1.00 89.88 82 ALA A C 1
ATOM 639 O O . ALA A 1 82 ? 0.363 -11.414 -15.568 1.00 89.88 82 ALA A O 1
ATOM 640 N N . ASP A 1 83 ? 2.093 -10.119 -16.168 1.00 88.69 83 ASP A N 1
ATOM 641 C CA . ASP A 1 83 ? 2.774 -11.127 -16.996 1.00 88.69 83 ASP A CA 1
ATOM 642 C C . ASP A 1 83 ? 3.209 -12.357 -16.169 1.00 88.69 83 ASP A C 1
ATOM 644 O O . ASP A 1 83 ? 3.331 -13.461 -16.701 1.00 88.69 83 ASP A O 1
ATOM 648 N N . LYS A 1 84 ? 3.438 -12.186 -14.858 1.00 88.88 84 LYS A N 1
ATOM 649 C CA . LYS A 1 84 ? 3.748 -13.264 -13.904 1.00 88.88 84 LYS A CA 1
ATOM 650 C C . LYS A 1 84 ? 2.510 -13.863 -13.225 1.00 88.88 84 LYS A C 1
ATOM 652 O O . LYS A 1 84 ? 2.666 -14.755 -12.397 1.00 88.88 84 LYS A O 1
ATOM 657 N N . GLY A 1 85 ? 1.305 -13.404 -13.567 1.00 89.69 85 GLY A N 1
ATOM 658 C CA . GLY A 1 85 ? 0.055 -13.892 -12.982 1.00 89.69 85 GLY A CA 1
ATOM 659 C C . GLY A 1 85 ? -0.181 -13.440 -11.538 1.00 89.69 85 GLY A C 1
ATOM 660 O O . GLY A 1 85 ? -0.916 -14.097 -10.807 1.00 89.69 85 GLY A O 1
ATOM 661 N N . VAL A 1 86 ? 0.448 -12.344 -11.105 1.00 91.50 86 VAL A N 1
ATOM 662 C CA . VAL A 1 86 ? 0.231 -11.763 -9.775 1.00 91.50 86 VAL A CA 1
ATOM 663 C C . VAL A 1 86 ? -0.965 -10.817 -9.825 1.00 91.50 86 VAL A C 1
ATOM 665 O O . VAL A 1 86 ? -1.005 -9.896 -10.644 1.00 91.50 86 VAL A O 1
ATOM 668 N N . ALA A 1 87 ? -1.929 -11.034 -8.929 1.00 89.69 87 ALA A N 1
ATOM 669 C CA . ALA A 1 87 ? -3.117 -10.198 -8.817 1.00 89.69 87 ALA A CA 1
ATOM 670 C C . ALA A 1 87 ? -2.761 -8.751 -8.407 1.00 89.69 87 ALA A C 1
ATOM 672 O O . ALA A 1 87 ? -1.820 -8.532 -7.634 1.00 89.69 87 ALA A O 1
ATOM 673 N N . PRO A 1 88 ? -3.508 -7.743 -8.891 1.00 88.81 88 PRO A N 1
ATOM 674 C CA . PRO A 1 88 ? -3.323 -6.364 -8.467 1.00 88.81 88 PRO A CA 1
ATOM 675 C C . PRO A 1 88 ? -3.615 -6.199 -6.971 1.00 88.81 88 PRO A C 1
ATOM 677 O O . PRO A 1 88 ? -4.434 -6.902 -6.380 1.00 88.81 88 PRO A O 1
ATOM 680 N N . VAL A 1 89 ? -2.994 -5.191 -6.358 1.00 88.50 89 VAL A N 1
ATOM 681 C CA . VAL A 1 89 ? -3.116 -4.917 -4.916 1.00 88.50 89 VAL A CA 1
ATOM 682 C C . VAL A 1 89 ? -4.570 -4.709 -4.465 1.00 88.50 89 VAL A C 1
ATOM 684 O O . VAL A 1 89 ? -4.933 -5.103 -3.360 1.00 88.50 89 VAL A O 1
ATOM 687 N N . SER A 1 90 ? -5.426 -4.131 -5.314 1.00 88.25 90 SER A N 1
ATOM 688 C CA . SER A 1 90 ? -6.861 -3.978 -5.039 1.00 88.25 90 SER A CA 1
ATOM 689 C C . SER A 1 90 ? -7.579 -5.315 -4.844 1.00 88.25 90 SER A C 1
ATOM 691 O O . SER A 1 90 ? -8.433 -5.421 -3.966 1.00 88.25 90 SER A O 1
ATOM 693 N N . GLU A 1 91 ? -7.236 -6.316 -5.654 1.00 89.81 91 GLU A N 1
ATOM 694 C CA . GLU A 1 91 ? -7.803 -7.662 -5.592 1.00 89.81 91 GLU A CA 1
ATOM 695 C C . GLU A 1 91 ? -7.244 -8.426 -4.395 1.00 89.81 91 GLU A C 1
ATOM 697 O O . GLU A 1 91 ? -8.016 -8.978 -3.618 1.00 89.81 91 GLU A O 1
ATOM 702 N N . LEU A 1 92 ? -5.930 -8.347 -4.163 1.00 89.31 92 LEU A N 1
ATOM 703 C CA . LEU A 1 92 ? -5.298 -8.926 -2.974 1.00 89.31 92 LEU A CA 1
ATOM 704 C C . LEU A 1 92 ? -5.924 -8.389 -1.681 1.00 89.31 92 LEU A C 1
ATOM 706 O O . LEU A 1 92 ? -6.272 -9.163 -0.795 1.00 89.31 92 LEU A O 1
ATOM 710 N N . ARG A 1 93 ? -6.140 -7.069 -1.589 1.00 86.31 93 ARG A N 1
ATOM 711 C CA . ARG A 1 93 ? -6.822 -6.447 -0.444 1.00 86.31 93 ARG A CA 1
ATOM 712 C C . ARG A 1 93 ? -8.231 -7.003 -0.256 1.00 86.31 93 ARG A C 1
ATOM 714 O O . ARG A 1 93 ? -8.630 -7.260 0.875 1.00 86.31 93 ARG A O 1
ATOM 721 N N . LYS A 1 94 ? -8.980 -7.164 -1.348 1.00 88.25 94 LYS A N 1
ATOM 722 C CA . LYS A 1 94 ? -10.342 -7.699 -1.307 1.00 88.25 94 LYS A CA 1
ATOM 723 C C . LYS A 1 94 ? -10.351 -9.143 -0.799 1.00 88.25 94 LYS A C 1
ATOM 725 O O . LYS A 1 94 ? -11.114 -9.436 0.111 1.00 88.25 94 LYS A O 1
ATOM 730 N N . ILE A 1 95 ? -9.453 -9.988 -1.305 1.00 86.75 95 ILE A N 1
ATOM 731 C CA . ILE A 1 95 ? -9.290 -11.373 -0.843 1.00 86.75 95 ILE A CA 1
ATOM 732 C C . ILE A 1 95 ? -8.975 -11.401 0.656 1.00 86.75 95 ILE A C 1
ATOM 734 O O . ILE A 1 95 ? -9.606 -12.143 1.395 1.00 86.75 95 ILE A O 1
ATOM 738 N N . CYS A 1 96 ? -8.066 -10.549 1.145 1.00 84.12 96 CYS A N 1
ATOM 739 C CA . CYS A 1 96 ? -7.778 -10.483 2.581 1.00 84.12 96 CYS A CA 1
ATOM 740 C C . CYS A 1 96 ? -9.029 -10.168 3.415 1.00 84.12 96 CYS A C 1
ATOM 742 O O . CYS A 1 96 ? -9.228 -10.775 4.463 1.00 84.12 96 CYS A O 1
ATOM 744 N N . ILE A 1 97 ? -9.863 -9.230 2.963 1.00 82.69 97 ILE A N 1
ATOM 745 C CA . ILE A 1 97 ? -11.113 -8.875 3.647 1.00 82.69 97 ILE A CA 1
ATOM 746 C C . ILE A 1 97 ? -12.096 -10.055 3.626 1.00 82.69 97 ILE A C 1
ATOM 748 O O . ILE A 1 97 ? -12.684 -10.371 4.658 1.00 82.69 97 ILE A O 1
ATOM 752 N N . GLU A 1 98 ? -12.256 -10.721 2.479 1.00 85.81 98 GLU A N 1
ATOM 753 C CA . GLU A 1 98 ? -13.149 -11.878 2.310 1.00 85.81 98 GLU A CA 1
ATOM 754 C C . GLU A 1 98 ? -12.723 -13.078 3.172 1.00 85.81 98 GLU A C 1
ATOM 756 O O . GLU A 1 98 ? -13.573 -13.744 3.759 1.00 85.81 98 GLU A O 1
ATOM 761 N N . GLU A 1 99 ? -11.417 -13.289 3.338 1.00 82.75 99 GLU A N 1
ATOM 762 C CA . GLU A 1 99 ? -10.827 -14.307 4.221 1.00 82.75 99 GLU A CA 1
ATOM 763 C C . GLU A 1 99 ? -10.872 -13.918 5.717 1.00 82.75 99 GLU A C 1
ATOM 765 O O . GLU A 1 99 ? -10.366 -14.636 6.580 1.00 82.75 99 GLU A O 1
ATOM 770 N N . GLY A 1 100 ? -11.483 -12.777 6.061 1.00 77.44 100 GLY A N 1
ATOM 771 C CA . GLY A 1 100 ? -11.722 -12.363 7.445 1.00 77.44 100 GLY A CA 1
ATOM 772 C C . GLY A 1 100 ? -10.592 -11.558 8.090 1.00 77.44 100 GLY A C 1
ATOM 773 O O . GLY A 1 100 ? -10.532 -11.457 9.322 1.00 77.44 100 GLY A O 1
ATOM 774 N N . ALA A 1 101 ? -9.692 -10.956 7.304 1.00 79.62 101 ALA A N 1
ATOM 775 C CA . ALA A 1 101 ? -8.698 -10.037 7.845 1.00 79.62 101 ALA A CA 1
ATOM 776 C C . ALA A 1 101 ? -9.382 -8.815 8.477 1.00 79.62 101 ALA A C 1
ATOM 778 O O . ALA A 1 101 ? -10.163 -8.105 7.843 1.00 79.62 101 ALA A O 1
ATOM 779 N N . ARG A 1 102 ? -9.043 -8.534 9.740 1.00 79.50 102 ARG A N 1
ATOM 780 C CA . ARG A 1 102 ? -9.521 -7.335 10.438 1.00 79.50 102 ARG A CA 1
ATOM 781 C C . ARG A 1 102 ? -8.607 -6.157 10.134 1.00 79.50 102 ARG A C 1
ATOM 783 O O . ARG A 1 102 ? -7.452 -6.141 10.564 1.00 79.50 102 ARG A O 1
ATOM 790 N N . LEU A 1 103 ? -9.143 -5.165 9.430 1.00 83.38 103 LEU A N 1
ATOM 791 C CA . LEU A 1 103 ? -8.431 -3.940 9.081 1.00 83.38 103 LEU A CA 1
ATOM 792 C C . LEU A 1 103 ? -8.646 -2.879 10.165 1.00 83.38 103 LEU A C 1
ATOM 794 O O . LEU A 1 103 ? -9.779 -2.477 10.429 1.00 83.38 103 LEU A O 1
ATOM 798 N N . ILE A 1 104 ? -7.556 -2.422 10.784 1.00 83.56 104 ILE A N 1
ATOM 799 C CA . ILE A 1 104 ? -7.575 -1.386 11.822 1.00 83.56 104 ILE A CA 1
ATOM 800 C C . ILE A 1 104 ? -6.819 -0.166 11.299 1.00 83.56 104 ILE A C 1
ATOM 802 O O . ILE A 1 104 ? -5.656 -0.263 10.908 1.00 83.56 104 ILE A O 1
ATOM 806 N N . ALA A 1 105 ? -7.479 0.988 11.289 1.00 83.94 105 ALA A N 1
ATOM 807 C CA . ALA A 1 105 ? -6.885 2.246 10.865 1.00 83.94 105 ALA A CA 1
ATOM 808 C C . ALA A 1 105 ? -6.253 2.974 12.055 1.00 83.94 105 ALA A C 1
ATOM 810 O O . ALA A 1 105 ? -6.871 3.115 13.111 1.00 83.94 105 ALA A O 1
ATOM 811 N N . CYS A 1 106 ? -5.032 3.489 11.885 1.00 84.81 106 CYS A N 1
ATOM 812 C CA . CYS A 1 106 ? -4.389 4.286 12.925 1.00 84.81 106 CYS A CA 1
ATOM 813 C C . CYS A 1 106 ? -5.082 5.649 13.066 1.00 84.81 106 CYS A C 1
ATOM 815 O O . CYS A 1 106 ? -4.957 6.511 12.191 1.00 84.81 106 CYS A O 1
ATOM 817 N N . GLN A 1 107 ? -5.763 5.858 14.193 1.00 83.12 107 GLN A N 1
ATOM 818 C CA . GLN A 1 107 ? -6.508 7.085 14.468 1.00 83.12 107 GLN A CA 1
ATOM 819 C C . GLN A 1 107 ? -5.601 8.324 14.453 1.00 83.12 107 GLN A C 1
ATOM 821 O O . GLN A 1 107 ? -5.921 9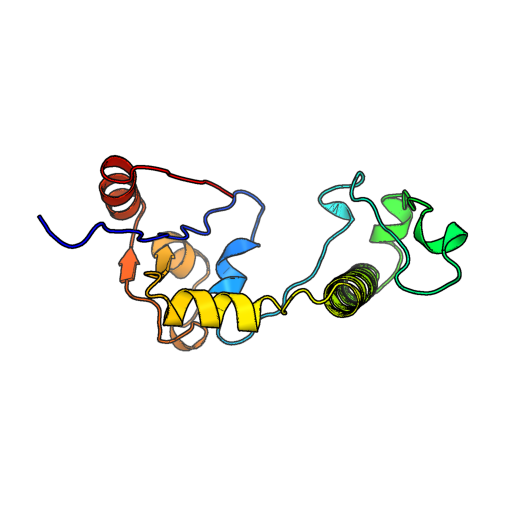.306 13.794 1.00 83.12 107 GLN A O 1
ATOM 826 N N . MET A 1 108 ? -4.436 8.262 15.110 1.00 83.06 108 MET A N 1
ATOM 827 C CA . MET A 1 108 ? -3.519 9.407 15.180 1.00 83.06 108 MET A CA 1
ATOM 828 C C . MET A 1 108 ? -3.081 9.879 13.796 1.00 83.06 108 MET A C 1
ATOM 830 O O . MET A 1 108 ? -2.944 11.075 13.571 1.00 83.06 108 MET A O 1
ATOM 834 N N . THR A 1 109 ? -2.856 8.953 12.864 1.00 80.56 109 THR A N 1
ATOM 835 C CA . THR A 1 109 ? -2.435 9.319 11.512 1.00 80.56 109 THR A CA 1
ATOM 836 C C . THR A 1 109 ? -3.580 9.893 10.689 1.00 80.56 109 THR A C 1
ATOM 838 O O . THR A 1 109 ? -3.378 10.843 9.940 1.00 80.56 109 THR A O 1
ATOM 841 N N . PHE A 1 110 ? -4.781 9.339 10.843 1.00 81.25 110 PHE A N 1
ATOM 842 C CA . PHE A 1 110 ? -5.983 9.897 10.238 1.00 81.25 110 PHE A CA 1
ATOM 843 C C . PHE A 1 110 ? -6.222 11.343 10.687 1.00 81.25 110 PHE A C 1
ATOM 845 O O . PHE A 1 110 ? -6.378 12.225 9.842 1.00 81.25 110 PHE A O 1
ATOM 852 N N . ASP A 1 111 ? -6.158 11.582 11.999 1.00 85.06 111 ASP A N 1
ATOM 853 C CA . ASP A 1 111 ? -6.331 12.907 12.596 1.00 85.06 111 ASP A CA 1
ATOM 854 C C . ASP A 1 111 ? -5.200 13.861 12.171 1.00 85.06 111 ASP A C 1
ATOM 856 O O . ASP A 1 111 ? -5.459 15.016 11.843 1.00 85.06 111 ASP A O 1
ATOM 860 N N . LEU A 1 112 ? -3.953 13.371 12.099 1.00 85.69 112 LEU A N 1
ATOM 861 C CA . LEU A 1 112 ? -2.782 14.155 11.687 1.00 85.69 112 LEU A CA 1
ATOM 862 C C . LEU A 1 112 ? -2.919 14.725 10.271 1.00 85.69 112 LEU A C 1
ATOM 864 O O . LEU A 1 112 ? -2.542 15.870 10.033 1.00 85.69 112 LEU A O 1
ATOM 868 N N . PHE A 1 113 ? -3.430 13.930 9.329 1.00 85.25 113 PHE A N 1
ATOM 869 C CA . PHE A 1 113 ? -3.592 14.355 7.937 1.00 85.25 113 PHE A CA 1
ATOM 870 C C . PHE A 1 113 ? -4.959 14.977 7.639 1.00 85.25 113 PHE A C 1
ATOM 872 O O . PHE A 1 113 ? -5.166 15.462 6.526 1.00 85.25 113 PHE A O 1
ATOM 879 N N . GLY A 1 114 ? -5.882 14.979 8.607 1.00 84.75 114 GLY A N 1
ATOM 880 C CA . GLY A 1 114 ? -7.207 15.582 8.464 1.00 84.75 114 GLY A CA 1
ATOM 881 C C . GLY A 1 114 ? -8.026 14.990 7.316 1.00 84.75 114 GLY A C 1
ATOM 882 O O . GLY A 1 114 ? -8.821 15.694 6.694 1.00 84.75 114 GLY A O 1
ATOM 883 N N . TRP A 1 115 ? -7.803 13.717 6.979 1.00 86.50 115 TRP A N 1
ATOM 884 C CA . TRP A 1 115 ? -8.531 13.076 5.888 1.00 86.50 115 TRP A CA 1
ATOM 885 C C . TRP A 1 115 ? -10.002 12.867 6.265 1.00 86.50 115 TRP A C 1
ATOM 887 O O . TRP A 1 115 ? -10.310 12.614 7.426 1.00 86.50 115 TRP A O 1
ATOM 897 N N . PRO A 1 116 ? -10.948 12.940 5.319 1.00 89.25 116 PRO A N 1
ATOM 898 C CA . PRO A 1 116 ? -12.328 12.592 5.612 1.00 89.25 116 PRO A CA 1
ATOM 899 C C . PRO A 1 116 ? -12.479 11.065 5.669 1.00 89.25 116 PRO A C 1
ATOM 901 O O . PRO A 1 116 ? -11.918 10.338 4.848 1.00 89.25 116 PRO A O 1
ATOM 904 N N . LYS A 1 117 ? -13.287 10.548 6.607 1.00 87.19 117 LYS A N 1
ATOM 905 C CA . LYS A 1 117 ? -13.551 9.094 6.707 1.00 87.19 117 LYS A CA 1
ATOM 906 C C . LYS A 1 117 ? -14.135 8.510 5.415 1.00 87.19 117 LYS A C 1
ATOM 908 O O . LYS A 1 117 ? -13.922 7.338 5.137 1.00 87.19 117 LYS A O 1
ATOM 913 N N . SER A 1 118 ? -14.814 9.328 4.607 1.00 91.06 118 SER A N 1
ATOM 914 C CA . SER A 1 118 ? -15.374 8.941 3.306 1.00 91.06 118 SER A CA 1
ATOM 915 C C . SER A 1 118 ? -14.333 8.483 2.283 1.00 91.06 118 SER A C 1
ATOM 917 O O . SER A 1 118 ? -14.695 7.777 1.344 1.00 91.06 118 SER A O 1
ATOM 919 N N . ASP A 1 119 ? -13.066 8.875 2.446 1.00 89.50 119 ASP A N 1
ATOM 920 C CA . ASP A 1 119 ? -11.980 8.477 1.544 1.00 89.50 119 ASP A CA 1
ATOM 921 C C . ASP A 1 119 ? -11.521 7.036 1.778 1.00 89.50 119 ASP A C 1
ATOM 923 O O . ASP A 1 119 ? -10.789 6.484 0.954 1.00 89.50 119 ASP A O 1
ATOM 927 N N . PHE A 1 120 ? -11.936 6.426 2.886 1.00 89.75 120 PHE A N 1
ATOM 928 C CA . PHE A 1 120 ? -11.510 5.108 3.328 1.00 89.75 120 PHE A CA 1
ATOM 929 C C . PHE A 1 120 ? -12.567 4.051 3.070 1.00 89.75 120 PHE A C 1
ATOM 931 O O . PHE A 1 120 ? -13.751 4.364 3.013 1.00 89.75 120 PHE A O 1
ATOM 938 N N . ILE A 1 121 ? -12.119 2.813 2.875 1.00 90.31 121 ILE A N 1
ATOM 939 C CA . ILE A 1 121 ? -12.991 1.657 2.661 1.00 90.31 121 ILE A CA 1
ATOM 940 C C . ILE A 1 121 ? -13.908 1.431 3.872 1.00 90.31 121 ILE A C 1
ATOM 942 O O . ILE A 1 121 ? -13.533 1.717 5.011 1.00 90.31 121 ILE A O 1
ATOM 946 N N . ASP A 1 122 ? -15.112 0.928 3.618 1.00 91.50 122 ASP A N 1
ATOM 947 C CA . ASP A 1 122 ? -16.135 0.769 4.657 1.00 91.50 122 ASP A CA 1
ATOM 948 C C . ASP A 1 122 ? -15.838 -0.460 5.546 1.00 91.50 122 ASP A C 1
ATOM 950 O O . ASP A 1 122 ? -16.347 -0.581 6.655 1.00 91.50 122 ASP A O 1
ATOM 954 N N . GLU A 1 123 ? -14.948 -1.341 5.083 1.00 87.75 123 GLU A N 1
ATOM 955 C CA . GLU A 1 123 ? -14.512 -2.585 5.719 1.00 87.75 123 GLU A CA 1
ATOM 956 C C . GLU A 1 123 ? -13.472 -2.382 6.841 1.00 87.75 123 GLU A C 1
ATOM 958 O O . GLU A 1 123 ? -12.995 -3.349 7.441 1.00 87.75 123 GLU A O 1
ATOM 963 N N . ILE A 1 124 ? -13.118 -1.132 7.166 1.00 86.12 124 ILE A N 1
ATOM 964 C CA . ILE A 1 124 ? -12.309 -0.820 8.353 1.00 86.12 124 ILE A CA 1
ATOM 965 C C . ILE A 1 124 ? -13.111 -1.171 9.605 1.00 86.12 124 ILE A C 1
ATOM 967 O O . ILE A 1 124 ? -14.139 -0.565 9.898 1.00 86.12 124 ILE A O 1
ATOM 971 N N . SER A 1 125 ? -12.602 -2.127 10.380 1.00 81.50 125 SER A N 1
ATOM 972 C CA . SER A 1 125 ? -13.259 -2.610 11.595 1.00 81.50 125 SER A CA 1
ATOM 973 C C . SER A 1 125 ? -13.164 -1.607 12.746 1.00 81.50 125 SER A C 1
ATOM 975 O O . SER A 1 125 ? -14.093 -1.489 13.539 1.00 81.50 125 SER A O 1
ATOM 977 N N . GLU A 1 126 ? -12.038 -0.896 12.860 1.00 82.25 126 GLU A N 1
ATOM 978 C CA . GLU A 1 126 ? -11.783 0.013 13.978 1.00 82.25 126 GLU A CA 1
ATOM 979 C C . GLU A 1 126 ? -10.814 1.141 13.598 1.00 82.25 126 GLU A C 1
ATOM 981 O O . GLU A 1 126 ? -9.903 0.958 12.789 1.00 82.25 126 GLU A O 1
ATOM 986 N N . TRP A 1 127 ? -10.991 2.302 14.230 1.00 86.06 127 TRP A N 1
ATOM 987 C CA . TRP A 1 127 ? -10.035 3.408 14.228 1.00 86.06 127 TRP A CA 1
ATOM 988 C C . TRP A 1 127 ? -9.361 3.444 15.594 1.00 86.06 127 TRP A C 1
ATOM 990 O O . TRP A 1 127 ? -9.994 3.839 16.570 1.00 86.06 127 TRP A O 1
ATOM 1000 N N . ALA A 1 128 ? -8.106 3.009 15.675 1.00 83.94 128 ALA A N 1
ATOM 1001 C CA . ALA A 1 128 ? -7.453 2.752 16.950 1.00 83.94 128 ALA A CA 1
ATOM 1002 C C . ALA A 1 128 ? -6.070 3.402 17.061 1.00 83.94 128 ALA A C 1
ATOM 1004 O O . ALA A 1 128 ? -5.384 3.666 16.070 1.00 83.94 128 ALA A O 1
ATOM 1005 N N . GLY A 1 129 ? -5.656 3.667 18.298 1.00 81.25 1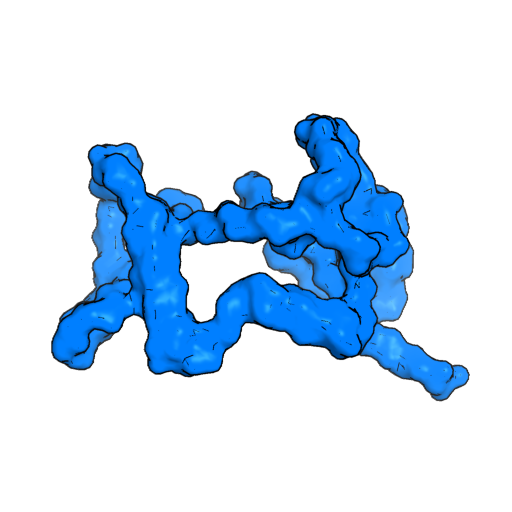29 GLY A N 1
ATOM 1006 C CA . GLY A 1 129 ? -4.328 4.183 18.620 1.00 81.25 129 GLY A CA 1
ATOM 1007 C C . GLY A 1 129 ? -3.291 3.080 18.848 1.00 81.25 129 GLY A C 1
ATOM 1008 O O . GLY A 1 129 ? -3.592 1.886 18.841 1.00 81.25 129 GLY A O 1
ATOM 1009 N N . ALA A 1 130 ? -2.055 3.498 19.129 1.00 83.19 130 ALA A N 1
ATOM 1010 C CA . ALA A 1 130 ? -0.941 2.585 19.389 1.00 83.19 130 ALA A CA 1
ATOM 1011 C C . ALA A 1 130 ? -1.178 1.651 20.594 1.00 83.19 130 ALA A C 1
ATOM 1013 O O . ALA A 1 130 ? -0.712 0.516 20.588 1.00 83.19 130 ALA A O 1
ATOM 1014 N N . ALA A 1 131 ? -1.926 2.085 21.615 1.00 85.62 131 ALA A N 1
ATOM 1015 C CA . ALA A 1 131 ? -2.232 1.246 22.778 1.00 85.62 131 ALA A CA 1
ATOM 1016 C C . ALA A 1 131 ? -3.049 -0.004 22.396 1.00 85.62 131 ALA A C 1
ATOM 1018 O O . ALA A 1 131 ? -2.716 -1.111 22.817 1.00 85.62 131 ALA A O 1
ATOM 1019 N N . THR A 1 132 ? -4.067 0.159 21.544 1.00 83.00 132 THR A N 1
ATOM 1020 C CA . THR A 1 132 ? -4.880 -0.953 21.030 1.00 83.00 132 THR A CA 1
ATOM 1021 C C . THR A 1 132 ? -4.041 -1.898 20.172 1.00 83.00 132 THR A C 1
ATOM 1023 O O . THR A 1 132 ? -4.142 -3.113 20.331 1.00 83.00 132 THR A O 1
ATOM 1026 N N . TYR A 1 133 ? -3.163 -1.358 19.314 1.00 81.25 133 TYR A N 1
ATOM 1027 C CA . TYR A 1 133 ? -2.207 -2.170 18.553 1.00 81.25 133 TYR A CA 1
ATOM 1028 C C . TYR A 1 133 ? -1.360 -3.047 19.470 1.00 81.25 133 TYR A C 1
ATOM 1030 O O . TYR A 1 133 ? -1.314 -4.258 19.283 1.00 81.25 133 TYR A O 1
ATOM 1038 N N . LEU A 1 134 ? -0.717 -2.444 20.474 1.00 82.44 134 LEU A N 1
ATOM 1039 C CA . LEU A 1 134 ? 0.180 -3.157 21.379 1.00 82.44 134 LEU A CA 1
ATOM 1040 C C . LEU A 1 134 ? -0.553 -4.263 22.146 1.00 82.44 134 LEU A C 1
ATOM 1042 O O . LEU A 1 134 ? -0.009 -5.355 22.283 1.00 82.44 134 LEU A O 1
ATOM 1046 N N . ALA A 1 135 ? -1.795 -4.028 22.575 1.00 83.25 135 ALA A N 1
ATOM 1047 C CA . ALA A 1 135 ? -2.612 -5.046 23.235 1.00 83.25 135 ALA A CA 1
ATOM 1048 C C . ALA A 1 135 ? -2.932 -6.243 22.315 1.00 83.25 135 ALA A C 1
ATOM 1050 O O . ALA A 1 135 ? -2.914 -7.392 22.759 1.00 83.25 135 ALA A O 1
ATOM 1051 N N . ILE A 1 136 ? -3.193 -5.998 21.027 1.00 80.81 136 ILE A N 1
ATOM 1052 C CA . ILE A 1 136 ? -3.421 -7.060 20.032 1.00 80.81 136 ILE A CA 1
ATOM 1053 C C . ILE A 1 136 ? -2.107 -7.786 19.714 1.00 80.81 136 ILE A C 1
ATOM 1055 O O . ILE A 1 136 ? -2.057 -9.017 19.721 1.00 80.81 136 ILE A O 1
ATOM 1059 N N . ALA A 1 137 ? -1.032 -7.033 19.479 1.00 80.06 137 ALA A N 1
ATOM 1060 C CA . ALA A 1 137 ? 0.280 -7.554 19.116 1.00 80.06 137 ALA A CA 1
ATOM 1061 C C . ALA A 1 137 ? 0.876 -8.441 20.218 1.00 80.06 137 ALA A C 1
ATOM 1063 O O . ALA A 1 137 ? 1.427 -9.494 19.914 1.00 80.06 137 ALA A O 1
ATOM 1064 N N . GLN A 1 138 ? 0.705 -8.073 21.493 1.00 79.31 138 GLN A N 1
ATOM 1065 C CA . GLN A 1 138 ? 1.136 -8.884 22.641 1.00 79.31 138 GLN A CA 1
ATOM 1066 C C . GLN A 1 138 ? 0.4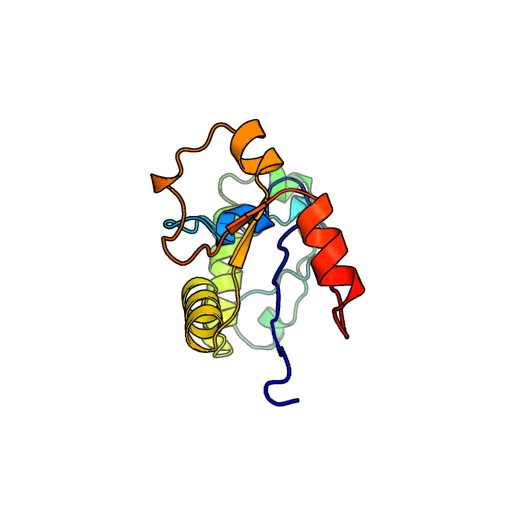86 -10.273 22.684 1.00 79.31 138 GLN A C 1
ATOM 1068 O O . GLN A 1 138 ? 1.094 -11.214 23.181 1.00 79.31 138 GLN A O 1
ATOM 1073 N N . ASN A 1 139 ? -0.735 -10.404 22.162 1.00 82.25 139 ASN A N 1
ATOM 1074 C CA . ASN A 1 139 ? -1.473 -11.667 22.119 1.00 82.25 139 ASN A CA 1
ATOM 1075 C C . ASN A 1 139 ? -1.360 -12.382 20.760 1.00 82.25 139 ASN A C 1
ATOM 1077 O O . ASN A 1 139 ? -1.987 -13.421 20.552 1.00 82.25 139 ASN A O 1
ATOM 1081 N N . SER A 1 140 ? -0.582 -11.837 19.823 1.00 76.38 140 SER A N 1
ATOM 1082 C CA . SER A 1 140 ? -0.405 -12.397 18.483 1.00 76.38 140 SER A CA 1
ATOM 1083 C C . SER A 1 140 ? 0.781 -13.360 18.451 1.00 76.38 140 SER A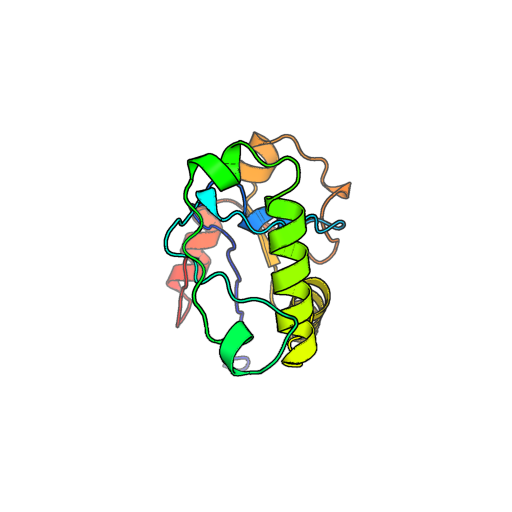 C 1
ATOM 1085 O O . SER A 1 140 ? 1.841 -13.074 19.001 1.00 76.38 140 SER A O 1
ATOM 1087 N N . LYS A 1 141 ? 0.630 -14.505 17.771 1.00 83.31 141 LYS A N 1
ATOM 1088 C CA . LYS A 1 141 ? 1.724 -15.485 17.608 1.00 83.31 141 LYS A CA 1
ATOM 1089 C C . LYS A 1 141 ? 2.858 -14.946 16.728 1.00 83.31 141 LYS A C 1
ATOM 1091 O O . LYS A 1 141 ? 4.015 -15.303 16.922 1.00 83.31 141 LYS A O 1
ATOM 1096 N N . VAL A 1 142 ? 2.511 -14.114 15.746 1.00 78.62 142 VAL A N 1
ATOM 1097 C CA . VAL A 1 142 ? 3.434 -13.481 14.801 1.00 78.62 142 VAL A CA 1
ATOM 1098 C C . VAL A 1 142 ? 3.003 -12.032 14.632 1.00 78.62 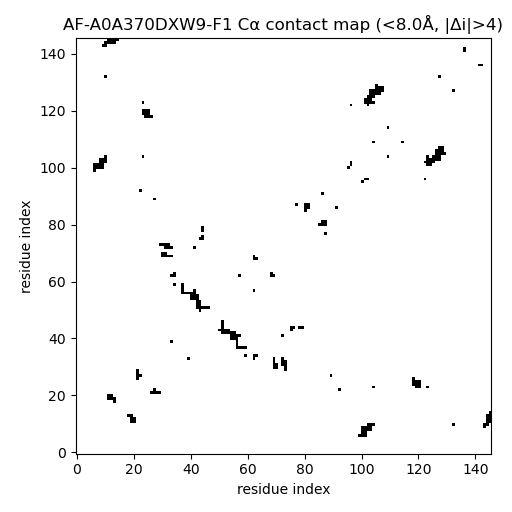142 VAL A C 1
ATOM 1100 O O . VAL A 1 142 ? 1.817 -11.760 14.461 1.00 78.62 142 VAL A O 1
ATOM 1103 N N . ASN A 1 143 ? 3.966 -11.114 14.675 1.00 76.56 143 ASN A N 1
ATOM 1104 C CA . ASN A 1 143 ? 3.742 -9.696 14.438 1.00 76.56 143 ASN A CA 1
ATOM 1105 C C . ASN A 1 143 ? 4.759 -9.176 13.416 1.00 76.56 143 ASN A C 1
ATOM 1107 O O . ASN A 1 143 ? 5.950 -9.466 13.536 1.00 76.56 143 ASN A O 1
ATOM 1111 N N . LEU A 1 144 ? 4.292 -8.425 12.419 1.00 73.56 144 LEU A N 1
ATOM 1112 C CA . LEU A 1 144 ? 5.104 -7.903 11.319 1.00 73.56 144 LEU A CA 1
ATOM 1113 C C . LEU A 1 144 ? 4.964 -6.382 11.257 1.00 73.56 144 LEU A C 1
ATOM 1115 O O . LEU A 1 144 ? 3.860 -5.854 11.346 1.00 73.56 144 LEU A O 1
ATOM 1119 N N . PHE A 1 145 ? 6.088 -5.697 11.067 1.00 72.25 145 PHE A N 1
ATOM 1120 C CA . PHE A 1 145 ? 6.152 -4.264 10.788 1.00 72.25 145 PHE A CA 1
ATOM 1121 C C . PHE A 1 145 ? 6.788 -4.103 9.405 1.00 72.25 145 PHE A C 1
ATOM 1123 O O . PHE A 1 145 ? 7.910 -4.572 9.201 1.00 72.25 145 PHE A O 1
ATOM 1130 N N . MET A 1 146 ? 6.044 -3.527 8.456 1.00 66.06 146 MET A N 1
ATOM 1131 C CA . MET A 1 146 ? 6.390 -3.462 7.028 1.00 66.06 146 MET A CA 1
ATOM 1132 C C . MET A 1 146 ? 6.215 -2.049 6.505 1.00 66.06 146 MET A C 1
ATOM 1134 O O . MET A 1 146 ? 5.079 -1.544 6.631 1.00 66.06 146 MET A O 1
#

Secondary structure (DSSP, 8-state):
--------------SSTTTTGGGGBSS------STT-TT--B--SSS-HHHHS--B---HHHHHHSTTHHHHHHHHHHHHHHHTTPPPHHHHHHHHHHTT--EEEEHHHHHHHT--GGGB-TTEEEEE-HHHHHHHHHT-S-----